Protein AF-A0A954I0D0-F1 (afdb_monomer)

Foldseek 3Di:
DDFDDDCVVCVPRPDGCPPPPVCVVVNVVVVVQVVQQCVQLQFDDDPWAFDDQDDPPDPPNDPPTDGDDDTSVVVVSVPRPGPGDDDDDDD

Radius of gyration: 18.65 Å; Cα contacts (8 Å, |Δi|>4): 91; chains: 1; bounding box: 38×44×43 Å

Mean predicted aligned error: 6.08 Å

Sequence (91 aa):
AEMLFDVTADPHQFHDLAKDPAHAETLAGMRALLDRWKSETADSVPANPTPDRQGLHEGDDNKKIHRGVFPGADLGAASVNHPGPVLVETR

Structure (mmCIF, N/CA/C/O backbone):
data_AF-A0A954I0D0-F1
#
_entry.id   AF-A0A954I0D0-F1
#
loop_
_atom_site.group_PDB
_atom_site.id
_atom_site.type_symbol
_atom_site.label_atom_id
_atom_site.label_alt_id
_atom_site.label_comp_id
_atom_site.label_asym_id
_atom_site.label_entity_id
_atom_site.label_seq_id
_atom_site.pdbx_PDB_ins_code
_atom_site.Cartn_x
_atom_site.Cartn_y
_atom_site.Cartn_z
_atom_site.occupancy
_atom_site.B_iso_or_equiv
_atom_site.auth_seq_id
_atom_site.auth_comp_id
_atom_site.auth_asym_id
_atom_site.auth_atom_id
_atom_site.pdbx_PDB_model_num
ATOM 1 N N . ALA A 1 1 ? 9.292 7.486 8.585 1.00 83.06 1 ALA A N 1
ATOM 2 C CA . ALA A 1 1 ? 8.329 7.204 9.666 1.00 83.06 1 ALA A CA 1
ATOM 3 C C . ALA A 1 1 ? 7.064 6.670 9.015 1.00 83.06 1 ALA A C 1
ATOM 5 O O . ALA A 1 1 ? 6.798 7.066 7.887 1.00 83.06 1 ALA A O 1
ATOM 6 N N . GLU A 1 2 ? 6.354 5.751 9.659 1.00 94.88 2 GLU A N 1
ATOM 7 C CA . GLU A 1 2 ? 5.029 5.301 9.208 1.00 94.88 2 GLU A CA 1
ATOM 8 C C . GLU A 1 2 ? 3.933 6.068 9.961 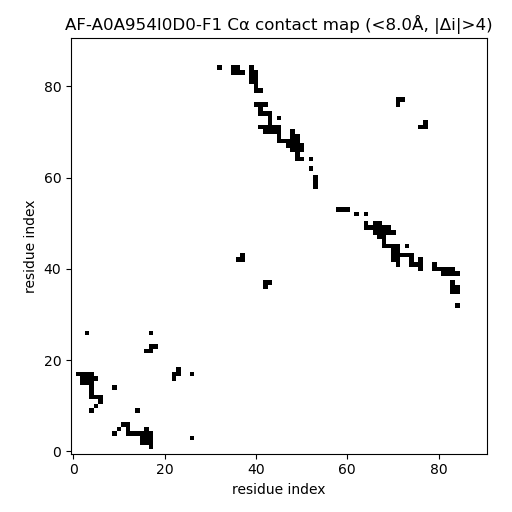1.00 94.88 2 GLU A C 1
ATOM 10 O O . GLU A 1 2 ? 4.235 6.695 10.978 1.00 94.88 2 GLU A O 1
ATOM 15 N N . MET A 1 3 ? 2.699 6.015 9.457 1.00 97.75 3 MET A N 1
ATOM 16 C CA . MET A 1 3 ? 1.526 6.655 10.058 1.00 97.75 3 MET A CA 1
ATOM 17 C C . MET A 1 3 ? 0.314 5.721 9.960 1.00 97.75 3 MET A C 1
ATOM 19 O O . MET A 1 3 ? 0.219 4.943 9.008 1.00 97.75 3 MET A O 1
ATOM 23 N N . LEU A 1 4 ? -0.606 5.804 10.923 1.00 97.94 4 LEU A N 1
ATOM 24 C CA . LEU A 1 4 ? -1.862 5.045 10.940 1.00 97.94 4 LEU A CA 1
ATOM 25 C C . LEU A 1 4 ? -3.025 5.995 11.213 1.00 97.94 4 LEU A C 1
ATOM 27 O O . LEU A 1 4 ? -2.981 6.741 12.182 1.00 97.94 4 LEU A O 1
ATOM 31 N N . PHE A 1 5 ? -4.075 5.932 10.399 1.00 98.31 5 PHE A N 1
ATOM 32 C CA . PHE A 1 5 ? -5.255 6.780 10.552 1.00 98.31 5 PHE A CA 1
ATOM 33 C C . PHE A 1 5 ? -6.523 5.938 10.598 1.00 98.31 5 PHE A C 1
ATOM 35 O O . PHE A 1 5 ? -6.699 5.026 9.787 1.00 98.31 5 PHE A O 1
ATOM 42 N N . ASP A 1 6 ? -7.430 6.281 11.508 1.00 97.81 6 ASP A N 1
ATOM 43 C CA . ASP A 1 6 ? -8.805 5.793 11.463 1.00 97.81 6 ASP A CA 1
ATOM 44 C C . ASP A 1 6 ? -9.590 6.648 10.465 1.00 97.81 6 ASP A C 1
ATOM 46 O O . ASP A 1 6 ? -10.053 7.734 10.787 1.00 97.81 6 ASP A O 1
ATOM 50 N N . VAL A 1 7 ? -9.752 6.164 9.236 1.00 97.12 7 VAL A N 1
ATOM 51 C CA . VAL A 1 7 ? -10.439 6.915 8.171 1.00 97.12 7 VAL A CA 1
ATOM 52 C C . VAL A 1 7 ? -11.935 7.137 8.430 1.00 97.12 7 VAL A C 1
ATOM 54 O O . VAL A 1 7 ? -12.551 7.960 7.754 1.00 97.12 7 VAL A O 1
ATOM 57 N N . THR A 1 8 ? -12.529 6.410 9.381 1.00 97.62 8 THR A N 1
ATOM 58 C CA . THR A 1 8 ? -13.943 6.562 9.748 1.00 97.62 8 THR A CA 1
ATOM 59 C C . THR A 1 8 ? -14.106 7.656 10.798 1.00 97.62 8 THR A C 1
ATOM 61 O O . THR A 1 8 ? -14.979 8.512 10.661 1.00 97.62 8 THR A O 1
ATOM 64 N N . ALA A 1 9 ? -13.267 7.638 11.837 1.00 97.75 9 ALA A N 1
ATOM 65 C CA . ALA A 1 9 ? -13.310 8.614 12.926 1.00 97.75 9 ALA A CA 1
ATOM 66 C C . ALA A 1 9 ? -12.534 9.911 12.619 1.00 97.75 9 ALA A C 1
ATOM 68 O O . ALA A 1 9 ? -12.880 10.971 13.140 1.00 97.75 9 ALA A O 1
ATOM 69 N N . ASP A 1 10 ? -11.517 9.839 11.761 1.00 97.94 10 ASP A N 1
ATOM 70 C CA . ASP A 1 10 ? -10.642 10.936 11.341 1.00 97.94 10 ASP A CA 1
ATOM 71 C C . ASP A 1 10 ? -10.611 11.058 9.801 1.00 97.94 10 ASP A C 1
ATOM 73 O O . ASP A 1 10 ? -9.608 10.755 9.145 1.00 97.94 10 ASP A O 1
ATOM 77 N N . PRO A 1 11 ? -11.711 11.528 9.182 1.00 97.69 11 PRO A N 1
ATOM 78 C CA . PRO A 1 11 ? -11.826 11.632 7.724 1.00 97.69 11 PRO A CA 1
ATOM 79 C C . PRO A 1 11 ? -10.813 12.599 7.091 1.00 97.69 11 PRO A C 1
ATOM 81 O O . PRO A 1 11 ? -10.603 12.565 5.877 1.00 97.69 11 PRO A O 1
ATOM 84 N N . HIS A 1 12 ? -10.192 13.470 7.890 1.00 98.00 12 HIS A N 1
ATOM 85 C CA . HIS A 1 12 ? -9.177 14.421 7.439 1.00 98.00 12 HIS A CA 1
ATOM 86 C C . HIS A 1 12 ? -7.739 13.980 7.745 1.00 98.00 12 HIS A C 1
ATOM 88 O O . HIS A 1 12 ? -6.814 14.664 7.313 1.00 98.00 12 HIS A O 1
ATOM 94 N N . GLN A 1 13 ? -7.546 12.835 8.411 1.00 97.94 13 GLN A N 1
ATOM 95 C CA . GLN A 1 13 ? -6.238 12.219 8.666 1.00 97.94 13 GLN A CA 1
ATOM 96 C C . GLN A 1 13 ? -5.270 13.153 9.414 1.00 97.94 13 GLN A C 1
ATOM 98 O O . GLN A 1 13 ? -4.102 13.302 9.052 1.00 97.94 13 GLN A O 1
ATOM 103 N N . PHE A 1 14 ? -5.762 13.831 10.449 1.00 98.00 14 PHE A N 1
ATOM 104 C CA . PHE A 1 14 ? -4.955 14.730 11.275 1.00 98.00 14 PHE A CA 1
ATOM 105 C C . PHE A 1 14 ? -4.338 14.054 12.505 1.00 98.00 14 PHE A C 1
ATOM 107 O O . PHE A 1 14 ? -3.401 14.606 13.083 1.00 98.00 14 PHE A O 1
ATOM 114 N N . HIS A 1 15 ? -4.826 12.880 12.907 1.00 98.06 15 HIS A N 1
ATOM 115 C CA . HIS A 1 15 ? -4.372 12.162 14.096 1.00 98.06 15 HIS A CA 1
ATOM 116 C C . HIS A 1 15 ? -3.648 10.867 13.729 1.00 98.06 15 HIS A C 1
ATOM 118 O O . HIS A 1 15 ? -4.265 9.837 13.482 1.00 98.06 15 HIS A O 1
ATOM 124 N N . ASP A 1 16 ? -2.315 10.916 13.753 1.00 98.19 16 ASP A N 1
ATOM 125 C CA . ASP A 1 16 ? -1.473 9.730 13.584 1.00 98.19 16 ASP A CA 1
ATOM 126 C C . ASP A 1 16 ? -1.515 8.819 14.825 1.00 98.19 16 ASP A C 1
ATOM 128 O O . ASP A 1 16 ? -1.049 9.186 15.907 1.00 98.19 16 ASP A O 1
ATOM 132 N N . LEU A 1 17 ? -2.032 7.606 14.641 1.00 98.19 17 LEU A N 1
ATOM 133 C CA . LEU A 1 17 ? -2.179 6.551 15.644 1.00 98.19 17 LEU A CA 1
ATOM 134 C C . LEU A 1 17 ? -1.013 5.552 15.646 1.00 98.19 17 LEU A C 1
ATOM 136 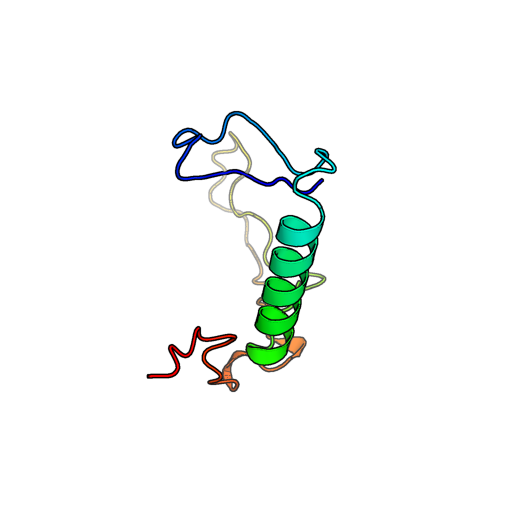O O . LEU A 1 17 ? -1.006 4.633 16.461 1.00 98.19 17 LEU A O 1
ATOM 140 N N . ALA A 1 18 ? -0.005 5.694 14.776 1.00 97.88 18 ALA A N 1
ATOM 141 C CA . ALA A 1 18 ? 1.041 4.674 14.615 1.00 97.88 18 ALA A CA 1
ATOM 142 C C . ALA A 1 18 ? 1.858 4.404 15.892 1.00 97.88 18 ALA A C 1
ATOM 144 O O . ALA A 1 18 ? 2.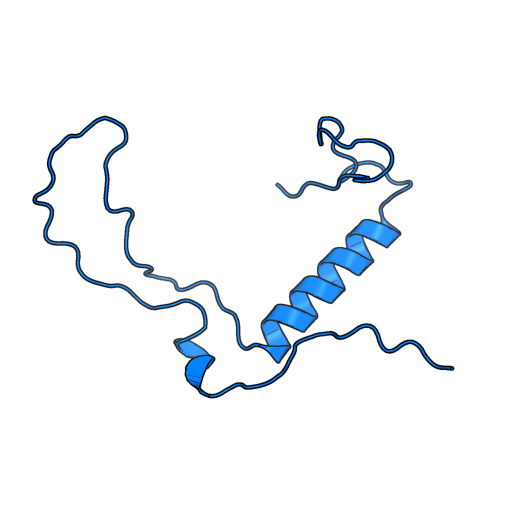460 3.340 16.037 1.00 97.88 18 ALA A O 1
ATOM 145 N N . LYS A 1 19 ? 1.898 5.367 16.820 1.00 97.44 19 LYS A N 1
ATOM 146 C CA . LYS A 1 19 ? 2.614 5.253 18.101 1.00 97.44 19 LYS A CA 1
ATOM 147 C C . LYS A 1 19 ? 1.708 4.924 19.286 1.00 97.44 19 LYS A C 1
ATOM 149 O O . LYS A 1 19 ? 2.225 4.767 20.390 1.00 97.44 19 LYS A O 1
ATOM 154 N N . ASP A 1 20 ? 0.396 4.846 19.081 1.00 97.88 20 ASP A N 1
ATOM 155 C CA . ASP A 1 20 ? -0.555 4.486 20.127 1.00 97.88 20 ASP A CA 1
ATOM 156 C C . ASP A 1 20 ? -0.543 2.959 20.347 1.00 97.88 20 ASP A C 1
ATOM 158 O O . ASP A 1 20 ? -0.899 2.206 19.433 1.00 97.88 20 ASP A O 1
ATOM 162 N N . PRO A 1 21 ? -0.162 2.464 21.543 1.00 98.00 21 PRO A N 1
ATOM 163 C CA . PRO A 1 21 ? -0.145 1.033 21.838 1.00 98.00 21 PRO A CA 1
ATOM 164 C C . PRO A 1 21 ? -1.499 0.341 21.653 1.00 98.00 21 PRO A C 1
ATOM 166 O O . PRO A 1 21 ? -1.519 -0.852 21.355 1.00 98.00 21 PRO A O 1
ATOM 169 N N . ALA A 1 22 ? -2.618 1.065 21.790 1.00 98.19 22 ALA A N 1
ATOM 170 C CA . ALA A 1 22 ? -3.953 0.505 21.570 1.00 98.19 22 ALA A CA 1
ATOM 171 C C . ALA A 1 22 ? -4.168 0.030 20.120 1.00 98.19 22 ALA A C 1
ATOM 173 O O . ALA A 1 22 ? -4.995 -0.844 19.877 1.00 98.19 22 ALA A O 1
ATOM 174 N N . HIS A 1 23 ? -3.387 0.555 19.171 1.00 98.12 23 HIS A N 1
ATOM 175 C CA . HIS A 1 23 ? -3.484 0.253 17.744 1.00 98.12 23 HIS A CA 1
ATOM 176 C C . HIS A 1 23 ? -2.327 -0.625 17.228 1.00 98.12 23 HIS A C 1
ATOM 178 O O . HIS A 1 23 ? -2.189 -0.830 16.019 1.00 98.12 23 HIS A O 1
ATOM 184 N N . ALA A 1 24 ? -1.497 -1.177 18.122 1.00 97.88 24 ALA A N 1
ATOM 185 C CA . ALA A 1 24 ? -0.304 -1.939 17.749 1.00 97.88 24 ALA A CA 1
ATOM 186 C C . ALA A 1 24 ? -0.618 -3.202 16.925 1.00 97.88 24 ALA A C 1
ATOM 188 O O . ALA A 1 24 ? 0.106 -3.512 15.977 1.00 97.88 24 ALA A O 1
ATOM 189 N N . GLU A 1 25 ? -1.700 -3.913 17.257 1.00 98.31 25 GLU A N 1
ATOM 190 C CA . GLU A 1 25 ? -2.131 -5.106 16.519 1.00 98.31 25 GLU A CA 1
ATOM 191 C C . GLU A 1 25 ? -2.626 -4.747 15.112 1.00 98.31 25 GLU A C 1
ATOM 193 O O . GLU A 1 25 ? -2.181 -5.346 14.132 1.00 98.31 25 GLU A O 1
ATOM 198 N N . THR A 1 26 ? -3.458 -3.707 14.991 1.00 97.62 26 THR A N 1
ATOM 199 C CA . THR A 1 26 ? -3.914 -3.178 13.697 1.00 97.62 26 THR A CA 1
ATOM 200 C C . THR A 1 26 ? -2.733 -2.789 12.813 1.00 97.62 26 THR A C 1
ATOM 202 O O . THR A 1 26 ? -2.675 -3.178 11.646 1.00 97.62 26 THR A O 1
ATOM 205 N N . LEU A 1 27 ? -1.752 -2.074 13.371 1.00 97.94 27 LEU A N 1
ATOM 206 C CA . LEU A 1 27 ? -0.555 -1.668 12.640 1.00 97.94 27 LEU A CA 1
ATOM 207 C C . LEU A 1 27 ? 0.276 -2.878 12.185 1.00 97.94 27 LEU A C 1
ATOM 209 O O . LEU A 1 27 ? 0.739 -2.917 11.045 1.00 97.94 27 LEU A O 1
ATOM 213 N N . ALA A 1 28 ? 0.442 -3.888 13.042 1.00 98.12 28 ALA A N 1
ATOM 214 C CA . ALA A 1 28 ? 1.131 -5.125 12.681 1.00 98.12 28 ALA A CA 1
ATOM 215 C C . ALA A 1 28 ? 0.407 -5.880 11.551 1.00 98.12 28 ALA A C 1
ATOM 217 O O . ALA A 1 28 ? 1.057 -6.330 10.606 1.00 98.12 28 ALA A O 1
ATOM 218 N N . GLY A 1 29 ? -0.925 -5.961 11.604 1.00 97.31 29 GLY A N 1
ATOM 219 C CA . GLY A 1 29 ? -1.742 -6.561 10.549 1.00 97.31 29 GLY A CA 1
ATOM 220 C C . GLY A 1 29 ? -1.617 -5.824 9.213 1.00 97.31 29 GLY A C 1
ATOM 221 O O . GLY A 1 29 ? -1.391 -6.453 8.181 1.00 97.31 29 GLY A O 1
ATOM 222 N N . MET A 1 30 ? -1.680 -4.489 9.231 1.00 96.50 30 MET A N 1
ATOM 223 C CA . MET A 1 30 ? -1.489 -3.644 8.044 1.00 96.50 30 MET A CA 1
ATOM 224 C C . MET A 1 30 ? -0.108 -3.854 7.402 1.00 96.50 30 MET A C 1
ATOM 226 O O . MET A 1 30 ? -0.014 -4.010 6.185 1.00 96.50 30 MET A O 1
ATOM 230 N N . ARG A 1 31 ? 0.963 -3.927 8.208 1.00 97.56 31 ARG A N 1
ATOM 231 C CA . ARG A 1 31 ? 2.321 -4.227 7.715 1.00 97.56 31 ARG A CA 1
ATOM 232 C C . ARG A 1 31 ? 2.392 -5.601 7.053 1.00 97.56 31 ARG A C 1
ATOM 234 O O . ARG A 1 31 ? 2.888 -5.709 5.937 1.00 97.56 31 ARG A O 1
ATOM 241 N N . ALA A 1 32 ? 1.843 -6.628 7.702 1.00 97.56 32 ALA A N 1
ATOM 242 C CA . ALA A 1 32 ? 1.834 -7.983 7.157 1.00 97.56 32 ALA A CA 1
ATOM 243 C C . ALA A 1 32 ? 1.054 -8.071 5.832 1.00 97.56 32 ALA A C 1
ATOM 245 O O . ALA A 1 32 ? 1.482 -8.761 4.907 1.00 97.56 32 ALA A O 1
ATOM 246 N N . LEU A 1 33 ? -0.068 -7.349 5.714 1.00 97.06 33 LEU A N 1
ATOM 247 C CA . LEU A 1 33 ? -0.829 -7.258 4.466 1.00 97.06 33 LEU A CA 1
ATOM 248 C C . LEU A 1 33 ? -0.023 -6.583 3.352 1.00 97.06 33 LEU A C 1
ATOM 250 O O . LEU A 1 33 ? -0.023 -7.080 2.225 1.00 97.06 33 LEU A O 1
ATOM 254 N N . LEU A 1 34 ? 0.692 -5.496 3.659 1.00 96.62 34 LEU A N 1
ATOM 255 C CA . LEU A 1 34 ? 1.559 -4.821 2.693 1.00 96.62 34 LEU A CA 1
ATOM 256 C C . LEU A 1 34 ? 2.725 -5.715 2.249 1.00 96.62 34 LEU A C 1
ATOM 258 O O . LEU A 1 34 ? 2.999 -5.812 1.054 1.00 96.62 34 LEU A O 1
ATOM 262 N N . ASP A 1 35 ? 3.387 -6.402 3.181 1.00 97.31 35 ASP A N 1
ATOM 263 C CA . ASP A 1 35 ? 4.482 -7.325 2.863 1.00 97.31 35 ASP A CA 1
ATOM 264 C C . ASP A 1 35 ? 4.005 -8.483 1.981 1.00 97.31 35 ASP A C 1
ATOM 266 O O . ASP A 1 35 ? 4.657 -8.831 0.992 1.00 97.31 35 ASP A O 1
ATOM 270 N N . ARG A 1 36 ? 2.826 -9.036 2.290 1.00 97.69 36 ARG A N 1
ATOM 271 C CA . ARG A 1 36 ? 2.187 -10.061 1.465 1.00 97.69 36 ARG A CA 1
ATOM 272 C C . ARG A 1 36 ? 1.880 -9.540 0.066 1.00 97.69 36 ARG A C 1
ATOM 274 O O . ARG A 1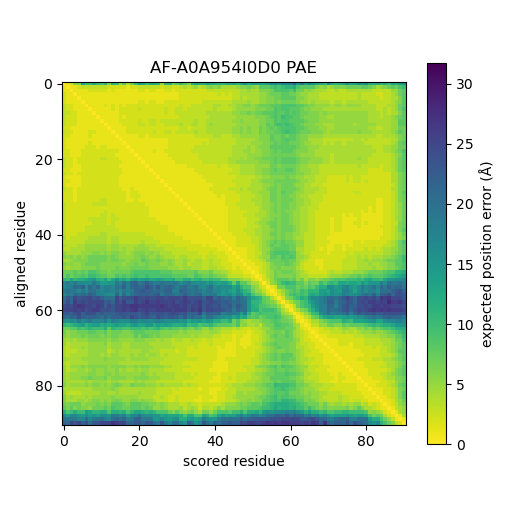 36 ? 2.210 -10.221 -0.900 1.00 97.69 36 ARG A O 1
ATOM 281 N N . TRP A 1 37 ? 1.291 -8.349 -0.050 1.00 97.56 37 TRP A N 1
ATOM 282 C CA . TRP A 1 37 ? 1.016 -7.729 -1.346 1.00 97.56 37 TRP A CA 1
ATOM 283 C C . TRP A 1 37 ? 2.299 -7.590 -2.168 1.00 97.56 37 TRP A C 1
ATOM 285 O O . TRP A 1 37 ? 2.351 -8.117 -3.275 1.00 97.56 37 TRP A O 1
ATOM 295 N N . LYS A 1 38 ? 3.368 -7.019 -1.593 1.00 97.25 38 LYS A N 1
ATOM 296 C CA . LYS A 1 38 ? 4.655 -6.847 -2.287 1.00 97.25 38 LYS A CA 1
ATOM 297 C C . LYS A 1 38 ? 5.205 -8.166 -2.821 1.00 97.25 38 LYS A C 1
ATOM 299 O O . LYS A 1 38 ? 5.630 -8.240 -3.970 1.00 97.25 38 LYS A O 1
ATOM 304 N N . SER A 1 39 ? 5.175 -9.213 -1.995 1.00 97.50 39 SER A N 1
ATOM 305 C CA . SER A 1 39 ? 5.638 -10.543 -2.393 1.00 97.50 39 SER A CA 1
ATOM 306 C C . SER A 1 39 ? 4.781 -11.144 -3.505 1.00 97.50 39 SER A C 1
ATOM 308 O O . SER A 1 39 ? 5.316 -11.717 -4.449 1.00 97.50 39 SER A O 1
ATOM 310 N N . GLU A 1 40 ? 3.458 -11.068 -3.380 1.00 97.69 40 GLU A N 1
ATOM 311 C CA . GLU A 1 40 ? 2.529 -11.710 -4.308 1.00 97.69 40 GLU A CA 1
ATOM 312 C C . GLU A 1 40 ? 2.468 -11.001 -5.664 1.00 97.69 40 GLU A C 1
ATOM 314 O O . GLU A 1 40 ? 2.315 -11.667 -6.684 1.00 97.69 40 GLU A O 1
ATOM 319 N N . THR A 1 41 ? 2.619 -9.675 -5.699 1.00 97.44 41 THR A N 1
ATOM 320 C CA . THR A 1 41 ? 2.598 -8.880 -6.938 1.00 97.44 41 THR A CA 1
ATOM 321 C C . THR A 1 41 ? 3.990 -8.584 -7.492 1.00 97.44 41 THR A C 1
ATOM 323 O O . THR A 1 41 ? 4.110 -7.838 -8.462 1.00 97.44 41 THR A O 1
ATOM 326 N N . ALA A 1 42 ? 5.037 -9.156 -6.886 1.00 97.88 42 ALA A N 1
ATOM 327 C CA . ALA A 1 42 ? 6.436 -8.906 -7.226 1.00 97.88 42 ALA A CA 1
ATOM 328 C C . ALA A 1 42 ? 6.807 -7.407 -7.230 1.00 97.88 42 ALA A C 1
ATOM 330 O O . ALA A 1 42 ? 7.618 -6.963 -8.042 1.00 97.88 42 ALA A O 1
ATOM 331 N N . ASP A 1 43 ? 6.221 -6.6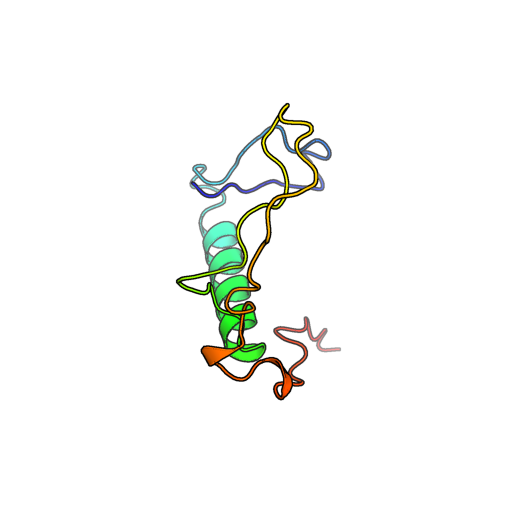23 -6.320 1.00 97.00 43 ASP A N 1
ATOM 332 C CA . ASP A 1 43 ? 6.575 -5.212 -6.169 1.00 97.00 43 ASP A CA 1
ATOM 333 C C . ASP A 1 43 ? 7.930 -5.048 -5.468 1.00 97.00 43 ASP A C 1
ATOM 335 O O . ASP A 1 43 ? 8.255 -5.741 -4.496 1.00 97.00 43 ASP A O 1
ATOM 339 N N . SER A 1 44 ? 8.727 -4.102 -5.956 1.00 96.50 44 SER A N 1
ATOM 340 C CA . SER A 1 44 ? 10.069 -3.825 -5.451 1.00 96.50 44 SER A CA 1
ATOM 341 C C . SER A 1 44 ? 10.414 -2.343 -5.571 1.00 96.50 44 SER A C 1
ATOM 343 O O . SER A 1 44 ? 9.919 -1.626 -6.444 1.00 96.50 44 SER A O 1
ATOM 345 N N . VAL A 1 45 ? 11.320 -1.884 -4.704 1.00 94.81 45 VAL A N 1
ATOM 346 C CA . VAL A 1 45 ? 11.872 -0.530 -4.783 1.00 94.81 45 VAL A CA 1
ATOM 347 C C . VAL A 1 45 ? 13.188 -0.585 -5.562 1.00 94.81 45 VAL A C 1
ATOM 349 O O . VAL A 1 45 ? 14.160 -1.156 -5.063 1.00 94.81 45 VAL A O 1
ATOM 352 N N . PRO A 1 46 ? 13.261 0.000 -6.769 1.00 94.31 46 PRO A N 1
ATOM 353 C CA . PRO A 1 46 ? 14.472 -0.040 -7.573 1.00 94.31 46 PRO A CA 1
ATOM 354 C C . PRO A 1 46 ? 15.579 0.811 -6.940 1.00 94.31 46 PRO A C 1
ATOM 356 O O . PRO A 1 46 ? 15.325 1.902 -6.436 1.00 94.31 46 PRO A O 1
ATOM 359 N N . ALA A 1 47 ? 16.831 0.356 -7.039 1.00 93.19 47 ALA A N 1
ATOM 360 C CA . ALA A 1 47 ? 17.989 1.128 -6.575 1.00 93.19 47 ALA A CA 1
ATOM 361 C C . ALA A 1 47 ? 18.229 2.406 -7.405 1.00 93.19 47 ALA A C 1
ATOM 363 O O . ALA A 1 47 ? 18.737 3.394 -6.887 1.00 93.19 47 ALA A O 1
ATOM 364 N N . ASN A 1 48 ? 17.855 2.385 -8.690 1.00 92.75 48 ASN A N 1
ATOM 365 C CA . ASN A 1 48 ? 18.027 3.494 -9.633 1.00 92.75 48 ASN A CA 1
ATOM 366 C C . ASN A 1 48 ? 16.708 3.768 -10.390 1.00 92.75 48 ASN A C 1
ATOM 368 O O . ASN A 1 48 ? 16.599 3.404 -11.569 1.00 92.75 48 ASN A O 1
ATOM 372 N N . PRO A 1 49 ? 15.681 4.347 -9.734 1.00 92.88 49 PRO A N 1
ATOM 373 C CA . PRO A 1 49 ? 14.444 4.749 -10.401 1.00 92.88 49 PRO A CA 1
ATOM 374 C C . PRO A 1 49 ? 14.696 5.885 -11.400 1.00 92.88 49 PRO A C 1
ATOM 376 O O . PRO A 1 49 ? 15.753 6.516 -11.411 1.00 92.88 49 PRO A O 1
ATOM 379 N N . THR A 1 50 ? 13.701 6.176 -12.244 1.00 90.00 50 THR A N 1
ATOM 380 C CA . THR A 1 50 ? 13.753 7.401 -13.058 1.00 90.00 50 THR A CA 1
ATOM 381 C C . THR A 1 50 ? 13.703 8.606 -12.115 1.00 90.00 50 THR A C 1
ATOM 383 O O . THR A 1 50 ? 12.785 8.658 -11.295 1.00 90.00 50 THR A O 1
ATOM 386 N N . PRO A 1 51 ? 14.651 9.553 -12.201 1.00 85.69 51 PRO A N 1
ATOM 387 C CA . PRO A 1 51 ? 14.634 10.732 -11.346 1.00 85.69 51 PRO A CA 1
ATOM 388 C C . PRO A 1 51 ? 13.412 11.605 -11.644 1.00 85.69 51 PRO A C 1
ATOM 390 O O . PRO A 1 51 ? 12.849 11.546 -12.745 1.00 85.69 51 PRO A O 1
ATOM 393 N N . ASP A 1 52 ? 13.022 12.423 -10.665 1.00 82.19 52 ASP A N 1
ATOM 394 C CA . ASP A 1 52 ? 11.969 13.417 -10.862 1.00 82.19 52 ASP A CA 1
ATOM 395 C C . ASP A 1 52 ? 12.320 14.331 -12.043 1.00 82.19 52 ASP A C 1
ATOM 397 O O . ASP A 1 52 ? 13.483 14.688 -12.268 1.00 82.19 52 ASP A O 1
ATOM 401 N N . ARG A 1 53 ? 11.305 14.652 -12.844 1.00 73.44 53 ARG A N 1
ATOM 402 C CA . ARG A 1 53 ? 11.490 15.370 -14.100 1.00 73.44 53 ARG A CA 1
ATOM 403 C C . ARG A 1 53 ? 11.621 16.866 -13.927 1.00 73.44 53 ARG A C 1
ATOM 405 O O . ARG A 1 53 ? 12.179 17.522 -14.802 1.00 73.44 53 ARG A O 1
ATOM 412 N N . GLN A 1 54 ? 11.091 17.392 -12.836 1.00 69.19 54 GLN A N 1
ATOM 413 C CA . GLN A 1 54 ? 10.946 18.820 -12.625 1.00 69.19 54 GLN A CA 1
ATOM 414 C C . GLN A 1 54 ? 11.674 19.204 -11.343 1.00 69.19 54 GLN A C 1
ATOM 416 O O . GLN A 1 54 ? 11.496 18.583 -10.300 1.00 69.19 54 GLN A O 1
ATOM 421 N N . GLY A 1 55 ? 12.509 20.239 -11.418 1.00 67.19 55 GLY A N 1
ATOM 422 C CA . GLY A 1 55 ? 12.939 20.917 -10.203 1.00 67.19 55 GLY A CA 1
ATOM 423 C C . GLY A 1 55 ? 11.754 21.706 -9.659 1.00 67.19 55 GLY A C 1
ATOM 424 O O . GLY A 1 55 ? 11.042 22.357 -10.426 1.00 67.19 55 GLY A O 1
ATOM 425 N N . LEU A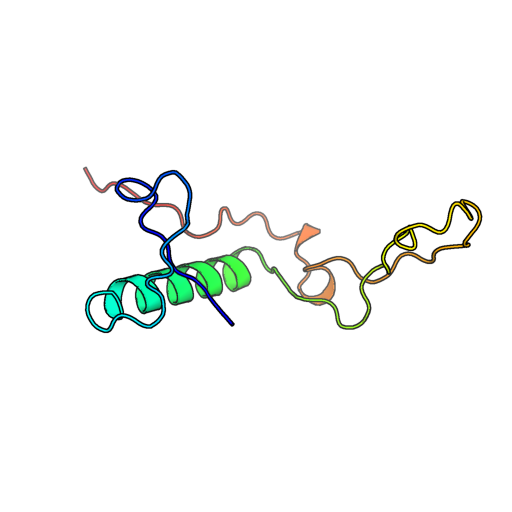 1 56 ? 11.530 21.669 -8.347 1.00 61.59 56 LEU A N 1
ATOM 426 C CA . LEU A 1 56 ? 10.546 22.538 -7.711 1.00 61.59 56 LEU A CA 1
ATOM 427 C C . LEU A 1 56 ? 10.976 23.998 -7.972 1.00 61.59 56 LEU A C 1
ATOM 429 O O . LEU A 1 56 ? 11.956 24.458 -7.396 1.00 61.59 56 LEU A O 1
ATOM 433 N N . HIS A 1 57 ? 10.267 24.689 -8.873 1.00 65.19 57 HIS A N 1
ATOM 434 C CA . HIS A 1 57 ? 10.527 26.059 -9.367 1.00 65.19 57 HIS A CA 1
ATOM 435 C C . HIS A 1 57 ? 11.579 26.247 -10.481 1.00 65.19 57 HIS A C 1
ATOM 437 O O . HIS A 1 57 ? 11.844 27.389 -10.858 1.00 65.19 57 HIS A O 1
ATOM 443 N N . GLU A 1 58 ? 12.129 25.184 -11.074 1.00 61.56 58 GLU A N 1
ATOM 444 C CA . GLU A 1 58 ? 13.015 25.298 -12.246 1.00 61.56 58 GLU A CA 1
ATOM 445 C C . GLU A 1 58 ? 12.232 24.979 -13.525 1.00 61.56 58 GLU A C 1
ATOM 447 O O . GLU A 1 58 ? 11.992 23.815 -13.836 1.00 61.56 58 GLU A O 1
ATOM 452 N N . GLY A 1 59 ? 11.835 26.011 -14.276 1.00 57.09 59 GLY A N 1
ATOM 453 C CA . GLY A 1 59 ? 11.163 25.884 -15.581 1.00 57.09 59 GLY A CA 1
ATOM 454 C C . GLY A 1 59 ? 12.095 25.472 -16.724 1.00 57.09 59 GLY A C 1
ATOM 455 O O . GLY A 1 59 ? 11.972 25.995 -17.828 1.00 57.09 59 GLY A O 1
ATOM 456 N N . ASP A 1 60 ? 13.088 24.624 -16.446 1.00 58.47 60 ASP A N 1
ATOM 457 C CA . ASP A 1 60 ? 14.000 24.130 -17.474 1.00 58.47 60 ASP A CA 1
ATOM 458 C C . ASP A 1 60 ? 13.527 22.759 -17.965 1.00 58.47 60 ASP A C 1
ATOM 460 O O . ASP A 1 60 ? 13.931 21.693 -17.492 1.00 58.47 60 ASP A O 1
ATOM 464 N N . ASP A 1 61 ? 12.616 22.822 -18.930 1.00 57.91 61 ASP A N 1
ATOM 465 C CA . ASP A 1 61 ? 11.852 21.707 -19.493 1.00 57.91 61 ASP A CA 1
ATOM 466 C C . ASP A 1 61 ? 12.715 20.736 -20.326 1.00 57.91 61 ASP A C 1
ATOM 468 O O . ASP A 1 61 ? 12.207 19.781 -20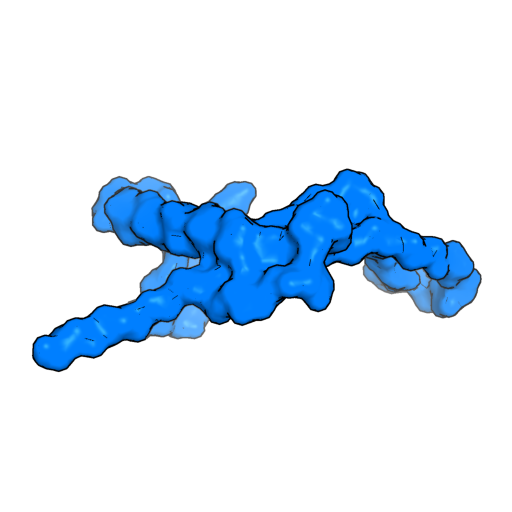.917 1.00 57.91 61 ASP A O 1
ATOM 472 N N . ASN A 1 62 ? 14.028 20.979 -20.405 1.00 57.94 62 ASN A N 1
ATOM 473 C CA . ASN A 1 62 ? 14.918 20.371 -21.391 1.00 57.94 62 ASN A CA 1
ATOM 474 C C . ASN A 1 62 ? 15.952 19.388 -20.809 1.00 57.94 62 ASN A C 1
ATOM 476 O O . ASN A 1 62 ? 16.909 19.005 -21.494 1.00 57.94 62 ASN A O 1
ATOM 480 N N . LYS A 1 63 ? 15.781 18.930 -19.559 1.00 65.69 63 LYS A N 1
ATOM 481 C CA . LYS A 1 63 ? 16.634 17.869 -18.993 1.00 65.69 63 LYS A CA 1
ATOM 482 C C . LYS A 1 63 ? 16.422 16.567 -19.785 1.00 65.69 63 LYS A C 1
ATOM 484 O O . LYS A 1 63 ? 15.327 16.009 -19.832 1.00 65.69 63 LYS A O 1
ATOM 489 N N . LYS A 1 64 ? 17.488 16.048 -20.411 1.00 73.44 64 LYS A N 1
ATOM 490 C CA . LYS A 1 64 ? 17.493 14.717 -21.047 1.00 73.44 64 LYS A CA 1
ATOM 491 C C . LYS A 1 64 ? 17.432 13.642 -19.965 1.00 73.44 64 LYS A C 1
ATOM 493 O O . LYS A 1 64 ? 18.457 13.211 -19.446 1.00 73.44 64 LYS A O 1
ATOM 498 N N . ILE A 1 65 ? 16.224 13.232 -19.601 1.00 77.31 65 ILE A N 1
ATOM 499 C CA . ILE A 1 65 ? 16.017 12.242 -18.545 1.00 77.31 65 ILE A CA 1
ATOM 500 C C . ILE A 1 65 ? 16.118 10.843 -19.131 1.00 77.31 65 ILE A C 1
ATOM 502 O O . ILE A 1 65 ? 15.344 10.454 -20.009 1.00 77.31 65 ILE A O 1
ATOM 506 N N . HIS A 1 66 ? 17.056 10.067 -18.598 1.00 84.94 66 HIS A N 1
ATOM 507 C CA . HIS A 1 66 ? 17.136 8.641 -18.862 1.00 84.94 66 HIS A CA 1
ATOM 508 C C . HIS A 1 66 ? 16.167 7.895 -17.949 1.00 84.94 66 HIS A C 1
ATOM 510 O O . HIS A 1 66 ? 16.097 8.144 -16.745 1.00 84.94 66 HIS A O 1
ATOM 516 N N . ARG A 1 67 ? 15.399 6.980 -18.540 1.00 89.06 67 ARG A N 1
ATOM 517 C CA . ARG A 1 67 ? 14.487 6.117 -17.795 1.00 89.06 67 ARG A CA 1
ATOM 518 C C . ARG A 1 67 ? 15.298 5.109 -16.977 1.00 89.06 67 ARG A C 1
ATOM 520 O O . ARG A 1 67 ? 16.087 4.360 -17.544 1.00 89.06 67 ARG A O 1
ATOM 527 N N . GLY A 1 68 ? 15.093 5.131 -15.664 1.00 92.19 68 GLY A N 1
ATOM 528 C CA . GLY A 1 68 ? 15.648 4.166 -14.718 1.00 92.19 68 GLY A CA 1
ATOM 529 C C . GLY A 1 68 ? 14.851 2.860 -14.668 1.00 92.19 68 GLY A C 1
ATOM 530 O O . GLY A 1 68 ? 13.974 2.611 -15.498 1.00 92.19 68 GLY A O 1
ATOM 531 N N . VAL A 1 69 ? 15.153 2.031 -13.671 1.00 94.69 69 VAL A N 1
ATOM 532 C CA . VAL A 1 69 ? 14.492 0.738 -13.452 1.00 94.69 69 VAL A CA 1
ATOM 533 C C . VAL A 1 69 ? 13.065 0.969 -12.952 1.00 94.69 69 VAL A C 1
ATOM 535 O O . VAL A 1 69 ? 12.833 1.810 -12.082 1.00 94.69 69 VAL A O 1
ATOM 538 N N . PHE A 1 70 ? 12.101 0.245 -13.522 1.00 94.06 70 PHE A N 1
ATOM 539 C CA . PHE A 1 70 ? 10.721 0.277 -13.044 1.00 94.06 70 PHE A CA 1
ATOM 540 C C . PHE A 1 70 ? 10.581 -0.499 -11.727 1.00 94.06 70 PHE A C 1
ATOM 54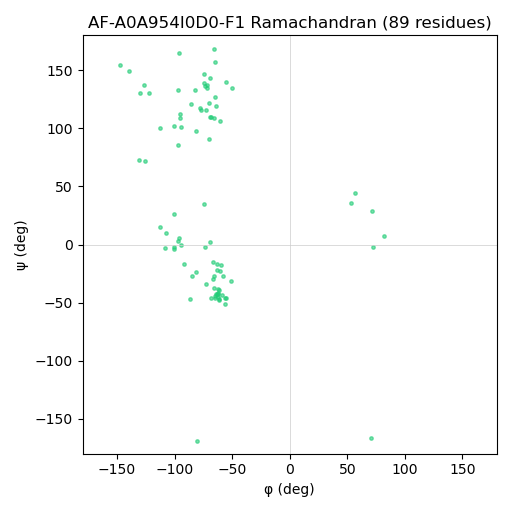2 O O . PHE A 1 70 ? 11.256 -1.518 -11.566 1.00 94.06 70 PHE A O 1
ATOM 549 N N . PRO A 1 71 ? 9.684 -0.076 -10.821 1.00 95.31 71 PRO A N 1
ATOM 550 C CA . PRO A 1 71 ? 9.272 -0.902 -9.689 1.00 95.31 71 PRO A CA 1
ATOM 551 C C . PRO A 1 71 ? 8.860 -2.311 -10.134 1.00 95.31 71 PRO A C 1
ATOM 553 O O . PRO A 1 71 ? 8.188 -2.469 -11.156 1.00 95.31 71 PRO A O 1
ATOM 556 N N . GLY A 1 72 ? 9.333 -3.327 -9.413 1.00 96.94 72 GLY A N 1
ATOM 557 C CA . GLY A 1 72 ? 9.062 -4.743 -9.676 1.00 96.94 72 GLY A CA 1
ATOM 558 C C . GLY A 1 72 ? 9.761 -5.355 -10.898 1.00 96.94 72 GLY A C 1
ATOM 559 O O . GLY A 1 72 ? 9.602 -6.548 -11.160 1.00 96.94 72 GLY A O 1
ATOM 560 N N . ALA A 1 73 ? 10.537 -4.593 -11.679 1.00 96.62 73 ALA A N 1
ATOM 561 C CA . ALA A 1 73 ? 11.169 -5.115 -12.898 1.00 96.62 73 ALA A CA 1
ATOM 562 C C . ALA A 1 73 ? 12.227 -6.196 -12.624 1.00 96.62 73 ALA A C 1
ATOM 564 O O . ALA A 1 73 ? 12.332 -7.159 -13.380 1.00 96.62 73 ALA A O 1
ATOM 565 N N . ASP A 1 74 ? 12.991 -6.051 -11.545 1.00 95.00 74 ASP A N 1
ATOM 566 C CA . ASP A 1 74 ? 13.977 -7.026 -11.062 1.00 95.00 74 ASP A CA 1
ATOM 567 C C . ASP A 1 74 ? 13.339 -8.341 -10.590 1.00 95.00 74 ASP A C 1
ATOM 569 O O . ASP A 1 74 ? 13.967 -9.394 -10.685 1.00 95.00 74 ASP A O 1
ATOM 573 N N . LEU A 1 75 ? 12.082 -8.288 -10.146 1.00 96.31 75 LEU A N 1
ATOM 574 C CA . LEU A 1 75 ? 11.289 -9.448 -9.739 1.00 96.31 75 LEU A CA 1
ATOM 575 C C . LEU A 1 75 ? 10.353 -9.966 -10.846 1.00 96.31 75 LEU A C 1
ATOM 577 O O . LEU A 1 75 ? 9.606 -10.917 -10.631 1.00 96.31 75 LEU A O 1
ATOM 581 N N . GLY A 1 76 ? 10.390 -9.371 -12.043 1.00 97.00 76 GLY A N 1
ATOM 582 C CA . GLY A 1 76 ? 9.577 -9.810 -13.178 1.00 97.00 76 GLY A CA 1
ATOM 583 C C . GLY A 1 76 ? 8.081 -9.505 -13.043 1.00 97.00 76 GLY A C 1
ATOM 584 O O . GLY A 1 76 ? 7.271 -10.215 -13.641 1.00 97.00 76 GLY A O 1
ATOM 585 N N . ALA A 1 77 ? 7.704 -8.443 -12.320 1.00 96.94 77 ALA A N 1
ATOM 586 C CA . ALA A 1 77 ? 6.308 -8.071 -12.051 1.00 96.94 77 ALA A CA 1
ATOM 587 C C . ALA A 1 77 ? 5.418 -8.003 -13.303 1.00 96.94 77 ALA A C 1
ATOM 589 O O . ALA A 1 77 ? 4.249 -8.365 -13.251 1.00 96.94 77 ALA A O 1
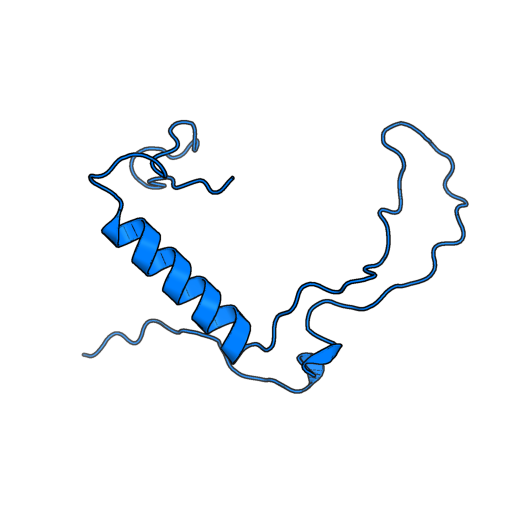ATOM 590 N N . ALA A 1 78 ? 5.975 -7.639 -14.463 1.00 96.44 78 ALA A N 1
ATOM 591 C CA . ALA A 1 78 ? 5.245 -7.606 -15.734 1.00 96.44 78 ALA A CA 1
ATOM 592 C C . ALA A 1 78 ? 4.655 -8.966 -16.169 1.00 96.44 78 ALA A C 1
ATOM 594 O O . ALA A 1 78 ? 3.800 -9.005 -17.049 1.00 96.44 78 ALA A O 1
ATOM 595 N N . SER A 1 79 ? 5.128 -10.075 -15.593 1.00 97.56 79 SER A N 1
ATOM 596 C CA . SER A 1 79 ? 4.619 -11.431 -15.848 1.00 97.56 79 SER A CA 1
ATOM 597 C C . SER A 1 79 ? 3.822 -12.011 -14.673 1.00 97.56 79 SER A C 1
ATOM 599 O O . SER A 1 79 ? 3.299 -13.121 -14.781 1.00 97.56 79 SER A O 1
ATOM 601 N N . VAL A 1 80 ? 3.720 -11.291 -13.552 1.00 97.56 80 VAL A N 1
ATOM 602 C CA . VAL A 1 80 ? 3.029 -11.744 -12.341 1.00 97.56 80 VAL A CA 1
ATOM 603 C C . VAL A 1 80 ? 1.599 -11.209 -12.347 1.00 97.56 80 VAL A C 1
ATOM 605 O O . VAL A 1 80 ? 1.361 -10.027 -12.140 1.00 97.56 80 VAL A O 1
ATOM 608 N N . ASN A 1 81 ? 0.631 -12.103 -12.563 1.00 95.50 81 ASN A N 1
ATOM 609 C CA . ASN A 1 81 ? -0.800 -11.770 -12.613 1.00 95.50 81 ASN A CA 1
ATOM 610 C C . ASN A 1 81 ? -1.542 -12.106 -11.304 1.00 95.50 81 ASN A C 1
ATOM 612 O O . ASN A 1 81 ? -2.735 -12.412 -11.327 1.00 95.50 81 ASN A O 1
ATOM 616 N N . HIS A 1 82 ? -0.846 -12.118 -10.164 1.00 96.56 82 HIS A N 1
ATOM 617 C CA . HIS A 1 82 ? -1.487 -12.379 -8.875 1.00 96.56 82 HIS A CA 1
ATOM 618 C C . HIS A 1 82 ? -2.312 -11.154 -8.438 1.00 96.56 82 HIS A C 1
ATOM 620 O O . HIS A 1 82 ? -1.807 -10.035 -8.516 1.00 96.56 82 HIS A O 1
ATOM 626 N N . PRO A 1 83 ? -3.543 -11.320 -7.922 1.00 94.56 83 PRO A N 1
ATOM 627 C CA . PRO A 1 83 ? -4.384 -10.195 -7.492 1.00 94.56 83 PRO A CA 1
ATOM 628 C C . PRO A 1 83 ? -3.928 -9.536 -6.175 1.00 94.56 83 PRO A C 1
ATOM 630 O O . PRO A 1 83 ? -4.550 -8.581 -5.716 1.00 94.56 83 PRO A O 1
ATOM 633 N N . GLY A 1 84 ? -2.870 -10.060 -5.554 1.00 94.62 84 GLY A N 1
ATOM 634 C CA . GLY A 1 84 ? -2.492 -9.753 -4.174 1.00 94.62 84 GLY A CA 1
ATOM 635 C C . GLY A 1 84 ? -3.462 -10.354 -3.138 1.00 94.62 84 GLY A C 1
ATOM 636 O O . GLY A 1 84 ? -4.291 -11.207 -3.480 1.00 94.62 84 GLY A O 1
ATOM 637 N N . PRO A 1 85 ? -3.379 -9.922 -1.865 1.00 94.94 85 PRO A N 1
ATOM 638 C CA . PRO A 1 85 ? -4.260 -10.396 -0.808 1.00 94.94 85 PRO A CA 1
ATOM 639 C C . PRO A 1 85 ? -5.692 -9.897 -1.029 1.00 94.94 85 PRO A C 1
ATOM 641 O O . PRO A 1 85 ? -5.994 -8.720 -0.846 1.00 94.94 85 PRO A O 1
ATOM 644 N N . VAL A 1 86 ? -6.589 -10.815 -1.387 1.00 91.00 86 VAL A N 1
ATOM 645 C CA . VAL A 1 86 ? -8.028 -10.553 -1.515 1.00 91.00 86 VAL A CA 1
ATOM 646 C C . VAL A 1 86 ? -8.736 -10.980 -0.231 1.00 91.00 86 VAL A C 1
ATOM 648 O O . VAL A 1 86 ? -8.517 -12.087 0.266 1.00 91.00 86 VAL A O 1
ATOM 651 N N . LEU A 1 87 ? -9.607 -10.116 0.296 1.00 88.25 87 LEU A N 1
ATOM 652 C CA . LEU A 1 87 ? -10.527 -10.491 1.364 1.00 88.25 87 LEU A CA 1
ATOM 653 C C . LEU A 1 87 ? -11.550 -11.484 0.800 1.00 88.25 87 LEU A C 1
ATOM 655 O O . LEU A 1 87 ? -12.402 -11.119 -0.008 1.00 88.25 87 LEU A O 1
ATOM 659 N N . VAL A 1 88 ? -11.452 -12.745 1.212 1.00 85.31 88 VAL A N 1
ATOM 660 C CA . VAL A 1 88 ? -12.429 -13.774 0.851 1.00 85.31 88 VAL A CA 1
ATOM 661 C C . VAL A 1 88 ? -13.458 -13.845 1.969 1.00 85.31 88 VAL A C 1
ATOM 663 O O . VAL A 1 88 ? -13.200 -14.431 3.020 1.00 85.31 88 VAL A O 1
ATOM 666 N N . GLU A 1 89 ? -14.626 -13.240 1.759 1.00 82.25 89 GLU A N 1
ATOM 667 C CA . GLU A 1 89 ? -15.756 -13.456 2.660 1.00 82.25 89 GLU A CA 1
ATOM 668 C C . GLU A 1 89 ? -16.193 -14.917 2.543 1.00 82.25 89 GLU A C 1
ATOM 670 O O . GLU A 1 89 ? -16.709 -15.365 1.516 1.00 82.25 89 GLU A O 1
ATOM 675 N N . THR A 1 90 ? -15.918 -15.692 3.588 1.00 64.88 90 THR A N 1
ATOM 676 C CA . THR A 1 90 ? -16.404 -17.068 3.669 1.00 64.88 90 THR A CA 1
ATOM 677 C C . THR A 1 90 ? -17.881 -16.988 4.048 1.00 64.88 90 THR A C 1
ATOM 679 O O . THR A 1 90 ? -18.205 -16.446 5.104 1.00 64.88 90 THR A O 1
ATOM 682 N N . ARG A 1 91 ? -18.762 -17.439 3.149 1.00 54.09 91 ARG A N 1
ATOM 683 C CA . ARG A 1 91 ? -20.209 -17.545 3.394 1.00 54.09 91 ARG A CA 1
ATOM 684 C C . ARG A 1 91 ? -20.542 -18.631 4.407 1.00 54.09 91 ARG A C 1
ATOM 686 O O . ARG A 1 91 ? -19.828 -19.659 4.404 1.00 54.09 91 ARG A O 1
#

Solvent-accessible surface area (backbone atoms only — not comparable to full-atom values): 5889 Å² total; per-residue (Å²): 136,84,77,34,64,55,64,83,88,36,77,80,64,83,62,72,39,63,83,41,74,92,42,46,66,60,52,52,52,53,50,53,51,50,54,49,28,30,64,48,34,25,54,46,83,48,96,50,48,52,71,84,87,65,56,95,89,49,91,64,88,76,72,88,77,69,83,41,49,55,67,10,55,94,65,46,22,94,77,46,84,51,89,39,85,69,89,75,83,81,128

Secondary structure (DSSP, 8-state):
------TTT-TT-----TT-GGGHHHHHHHHHHHHHHHHHTT----SSPPPPSSBTTB--TT--PPP-PPTTTTTTGGG-----S------

pLDDT: mean 90.27, std 12.39, range [54.09, 98.31]